Protein AF-A0A937AW32-F1 (afdb_monomer)

pLDDT: mean 80.18, std 15.72, range [35.06, 93.56]

Sequence (97 aa):
MRPGQTPRPKHDPEKSFTKRELLECSGLSGKTFDTIRKAARVKGPGHGGLDWVFTADDVRALIHRAGSGSFSERGGPAATAWRALMIEKGHWVQEEE

Structure (mmCIF, N/CA/C/O backbone):
data_AF-A0A937AW32-F1
#
_entry.id   AF-A0A937AW32-F1
#
loop_
_atom_site.group_PDB
_atom_site.id
_atom_site.type_symbol
_atom_site.label_atom_id
_atom_site.label_alt_id
_atom_site.label_comp_id
_atom_site.label_asym_id
_atom_site.label_entity_id
_atom_site.label_seq_id
_atom_site.pdbx_PDB_ins_code
_atom_site.Cartn_x
_atom_site.Cartn_y
_atom_site.Cartn_z
_atom_site.occupancy
_atom_site.B_iso_or_equiv
_atom_site.auth_seq_id
_atom_site.auth_comp_id
_atom_site.auth_asym_id
_atom_site.auth_atom_id
_atom_site.pdbx_PDB_model_num
ATOM 1 N N . MET A 1 1 ? 18.438 -9.414 -20.613 1.00 45.62 1 MET A N 1
ATOM 2 C CA . MET A 1 1 ? 17.499 -9.088 -19.512 1.00 45.62 1 MET A CA 1
ATOM 3 C C . MET A 1 1 ? 18.324 -8.694 -18.293 1.00 45.62 1 MET A C 1
ATOM 5 O O . MET A 1 1 ? 19.337 -9.342 -18.063 1.00 45.62 1 MET A O 1
ATOM 9 N N . ARG A 1 2 ? 17.984 -7.614 -17.573 1.00 39.12 2 ARG A N 1
ATOM 10 C CA . ARG A 1 2 ? 18.769 -7.182 -16.400 1.00 39.12 2 ARG A CA 1
ATOM 11 C C . ARG A 1 2 ? 18.469 -8.101 -15.199 1.00 39.12 2 ARG A C 1
ATOM 13 O O . ARG A 1 2 ? 17.293 -8.390 -14.971 1.00 39.12 2 ARG A O 1
ATOM 20 N N . PRO A 1 3 ? 19.477 -8.543 -14.426 1.00 35.06 3 PRO A N 1
ATOM 21 C CA . PRO A 1 3 ? 19.252 -9.281 -13.183 1.00 35.06 3 PRO A CA 1
ATOM 22 C C . PRO A 1 3 ? 18.351 -8.475 -12.234 1.00 35.06 3 PRO A C 1
ATOM 24 O O . PRO A 1 3 ? 18.593 -7.291 -12.015 1.00 35.06 3 PRO A O 1
ATOM 27 N N . GLY A 1 4 ? 17.291 -9.093 -11.705 1.00 55.16 4 GLY A N 1
ATOM 28 C CA . GLY A 1 4 ? 16.332 -8.452 -10.790 1.00 55.16 4 GLY A CA 1
ATOM 29 C C . GLY A 1 4 ? 15.084 -7.849 -11.445 1.00 55.16 4 GLY A C 1
ATOM 30 O O . GLY A 1 4 ? 14.204 -7.355 -10.742 1.00 55.16 4 GLY A O 1
ATOM 31 N N . GLN A 1 5 ? 14.962 -7.910 -12.772 1.00 48.16 5 GLN A N 1
ATOM 32 C CA . GLN A 1 5 ? 13.743 -7.509 -13.467 1.00 48.16 5 GLN A CA 1
ATOM 33 C C . GLN A 1 5 ? 12.777 -8.699 -13.506 1.00 48.16 5 GLN A C 1
ATOM 35 O O . GLN A 1 5 ? 12.747 -9.461 -14.470 1.00 48.16 5 GLN A O 1
ATOM 40 N N . THR A 1 6 ? 12.019 -8.898 -12.425 1.00 54.19 6 THR A N 1
ATOM 41 C CA . THR A 1 6 ? 10.909 -9.860 -12.420 1.00 54.19 6 THR A CA 1
ATOM 42 C C . THR A 1 6 ? 9.981 -9.507 -13.590 1.00 54.19 6 THR A C 1
ATOM 44 O O . THR A 1 6 ? 9.654 -8.323 -13.744 1.00 54.19 6 THR A O 1
ATOM 47 N N . PRO A 1 7 ? 9.593 -10.468 -14.447 1.00 51.56 7 PRO A N 1
ATOM 48 C CA . PRO A 1 7 ? 8.709 -10.184 -15.570 1.00 51.56 7 PRO A CA 1
ATOM 49 C C . PRO A 1 7 ? 7.439 -9.507 -15.053 1.00 51.56 7 PRO A C 1
ATOM 51 O O . PRO A 1 7 ? 6.852 -9.978 -14.078 1.00 51.56 7 PRO A O 1
ATOM 54 N N . ARG A 1 8 ? 7.041 -8.388 -15.682 1.00 56.03 8 ARG A N 1
ATOM 55 C CA . ARG A 1 8 ? 5.737 -7.766 -15.414 1.00 56.03 8 ARG A CA 1
ATOM 56 C C . ARG A 1 8 ? 4.692 -8.845 -15.682 1.00 56.03 8 ARG A C 1
ATOM 58 O O . ARG A 1 8 ? 4.621 -9.303 -16.827 1.00 56.03 8 ARG A O 1
ATOM 65 N N . PRO A 1 9 ? 3.927 -9.298 -14.683 1.00 55.62 9 PRO A N 1
ATOM 66 C CA . PRO A 1 9 ? 2.899 -10.275 -14.966 1.00 55.62 9 PRO A CA 1
ATOM 67 C C . PRO A 1 9 ? 1.858 -9.597 -15.866 1.00 55.62 9 PRO A C 1
ATOM 69 O O . PRO A 1 9 ? 1.553 -8.414 -15.688 1.00 55.62 9 PRO A O 1
ATOM 72 N N . LYS A 1 10 ? 1.361 -10.315 -16.880 1.00 55.56 10 LYS A N 1
ATOM 73 C CA . LYS A 1 10 ? 0.200 -9.865 -17.656 1.00 55.56 10 LYS A CA 1
ATOM 74 C C . LYS A 1 10 ? -0.972 -9.824 -16.689 1.00 55.56 10 LYS A C 1
ATOM 76 O O . LYS A 1 10 ? -1.486 -10.868 -16.301 1.00 55.56 10 LYS A O 1
ATOM 81 N N . HIS A 1 11 ? -1.325 -8.627 -16.263 1.00 62.09 11 HIS A N 1
ATOM 82 C CA . HIS A 1 11 ? -2.344 -8.413 -15.264 1.00 62.09 11 HIS A CA 1
ATOM 83 C C . HIS A 1 11 ? -3.530 -7.697 -15.888 1.00 62.09 11 HIS A C 1
ATOM 85 O O . HIS A 1 11 ? -3.364 -6.784 -16.697 1.00 62.09 11 HIS A O 1
ATOM 91 N N . ASP A 1 12 ? -4.716 -8.155 -15.509 1.00 66.44 12 ASP A N 1
ATOM 92 C CA . ASP A 1 12 ? -5.973 -7.521 -15.859 1.00 66.44 12 ASP A CA 1
ATOM 93 C C . ASP A 1 12 ? -6.018 -6.129 -15.197 1.00 66.44 12 ASP A C 1
ATOM 95 O O . ASP A 1 12 ? -5.887 -6.055 -13.970 1.00 66.44 12 ASP A O 1
ATOM 99 N N . PRO A 1 13 ? -6.109 -5.033 -15.969 1.00 64.50 13 PRO A N 1
ATOM 100 C CA . PRO A 1 13 ? -6.018 -3.672 -15.443 1.00 64.50 13 PRO A CA 1
ATOM 101 C C . PRO A 1 13 ? -7.170 -3.329 -14.492 1.00 64.50 13 PRO A C 1
ATOM 103 O O . PRO A 1 13 ? -6.989 -2.505 -13.595 1.00 64.50 13 PRO A O 1
ATOM 106 N N . GLU A 1 14 ? -8.317 -3.996 -14.629 1.00 67.25 14 GLU A N 1
ATOM 107 C CA . GLU A 1 14 ? -9.466 -3.821 -13.740 1.00 67.25 14 GLU A CA 1
ATOM 108 C C . GLU A 1 14 ? -9.268 -4.565 -12.415 1.00 67.25 14 GLU A C 1
ATOM 110 O O . GLU A 1 14 ? -9.914 -4.247 -11.418 1.00 67.25 14 GLU A O 1
ATOM 115 N N . LYS A 1 15 ? -8.338 -5.533 -12.372 1.00 70.69 15 LYS A N 1
ATOM 116 C CA . LYS A 1 15 ? -8.063 -6.384 -11.198 1.00 70.69 15 LYS A CA 1
ATOM 117 C C . LYS A 1 15 ? -6.737 -6.139 -10.498 1.00 70.69 15 LYS A C 1
ATOM 119 O O . LYS A 1 15 ? -6.239 -6.994 -9.764 1.00 7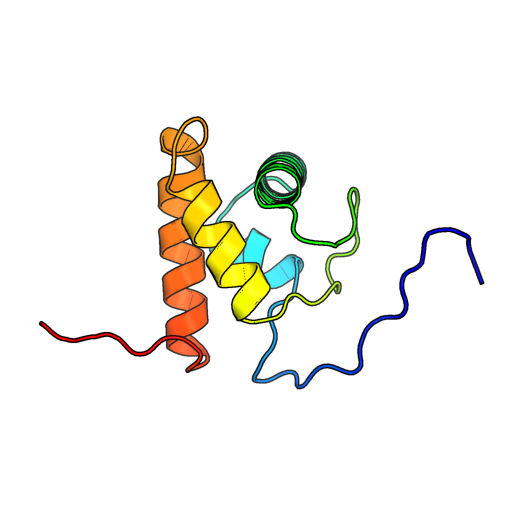0.69 15 LYS A O 1
ATOM 124 N N . SER A 1 16 ? -6.167 -4.971 -10.750 1.00 84.38 16 SER A N 1
ATOM 125 C CA . SER A 1 16 ? -4.768 -4.693 -10.479 1.00 84.38 16 SER A CA 1
ATOM 126 C C . SER A 1 16 ? -4.546 -3.283 -9.962 1.00 84.38 16 SER A C 1
ATOM 128 O O . SER A 1 16 ? -5.261 -2.345 -10.318 1.00 84.38 16 SER A O 1
ATOM 130 N N . PHE A 1 17 ? -3.516 -3.138 -9.132 1.00 90.19 17 PHE A N 1
ATOM 131 C CA . PHE A 1 17 ? -3.181 -1.881 -8.475 1.00 90.19 17 PHE A CA 1
ATOM 132 C C . PHE A 1 17 ? -1.726 -1.547 -8.742 1.00 90.19 17 PHE A C 1
ATOM 134 O O . PHE A 1 17 ? -0.822 -2.300 -8.380 1.00 90.19 17 PHE A O 1
ATOM 141 N N . THR A 1 18 ? -1.470 -0.423 -9.391 1.00 92.19 18 THR A N 1
ATOM 142 C CA . THR A 1 18 ? -0.102 0.027 -9.612 1.00 92.19 18 THR A CA 1
ATOM 143 C C . THR A 1 18 ? 0.484 0.631 -8.341 1.00 92.19 18 THR A C 1
ATOM 145 O O . THR A 1 18 ? -0.216 1.193 -7.496 1.00 92.19 18 THR A O 1
ATOM 148 N N . LYS A 1 19 ? 1.813 0.570 -8.209 1.00 91.50 19 LYS A N 1
ATOM 149 C CA . LYS A 1 19 ? 2.530 1.287 -7.148 1.00 91.50 19 LYS A CA 1
ATOM 150 C C . LYS A 1 19 ? 2.214 2.786 -7.176 1.00 91.50 19 LYS A C 1
ATOM 152 O O . LYS A 1 19 ? 2.154 3.392 -6.113 1.00 91.50 19 LYS A O 1
ATOM 157 N N . ARG A 1 20 ? 2.032 3.372 -8.367 1.00 91.81 20 ARG A N 1
ATOM 158 C CA . ARG A 1 20 ? 1.623 4.772 -8.541 1.00 91.81 20 ARG A CA 1
ATOM 159 C C . ARG A 1 20 ? 0.292 5.042 -7.842 1.00 91.81 20 ARG A C 1
ATOM 161 O O . ARG A 1 20 ? 0.283 5.852 -6.926 1.00 91.81 20 ARG A O 1
ATOM 168 N N . GLU A 1 21 ? -0.760 4.304 -8.192 1.00 92.25 21 GLU A N 1
ATOM 169 C CA . GLU A 1 21 ? -2.097 4.478 -7.602 1.00 92.25 21 GLU A CA 1
ATOM 170 C C . GLU A 1 21 ? -2.063 4.339 -6.076 1.00 92.25 21 GLU A C 1
ATOM 172 O O . GLU A 1 21 ? -2.596 5.181 -5.361 1.00 92.25 21 GLU A O 1
ATOM 177 N N . LEU A 1 22 ? -1.362 3.319 -5.564 1.00 92.88 22 LEU A N 1
ATOM 178 C CA . LEU A 1 22 ? -1.249 3.089 -4.121 1.00 92.88 22 LEU A CA 1
ATOM 179 C C . LEU A 1 22 ? -0.511 4.223 -3.396 1.00 92.88 22 LEU A C 1
ATOM 181 O O . LEU A 1 22 ? -0.834 4.523 -2.247 1.00 92.88 22 LEU A O 1
ATOM 185 N N . LEU A 1 23 ? 0.496 4.839 -4.018 1.00 92.69 23 LEU A N 1
ATOM 186 C CA . LEU A 1 23 ? 1.217 5.975 -3.435 1.00 92.69 23 LEU A CA 1
ATOM 187 C C . LEU A 1 23 ? 0.388 7.259 -3.502 1.00 92.69 23 LEU A C 1
ATOM 189 O O . LEU A 1 23 ? 0.316 7.979 -2.510 1.00 92.69 23 LEU A O 1
ATOM 193 N N . GLU A 1 24 ? -0.249 7.515 -4.643 1.00 92.94 24 GLU A N 1
ATOM 194 C CA . GLU A 1 24 ? -1.071 8.704 -4.874 1.00 92.94 24 GLU A CA 1
ATOM 195 C C . GLU A 1 24 ? -2.280 8.737 -3.937 1.00 92.94 24 GLU A C 1
ATOM 197 O O . GLU A 1 24 ? -2.525 9.763 -3.307 1.00 92.94 24 GLU A O 1
ATOM 202 N N . CYS A 1 25 ? -2.982 7.613 -3.757 1.00 92.75 25 CYS A N 1
ATOM 203 C CA . CYS A 1 25 ? -4.164 7.578 -2.895 1.00 92.75 25 CYS A CA 1
ATOM 204 C C . CYS A 1 25 ? -3.823 7.598 -1.395 1.00 92.75 25 CYS A C 1
ATOM 206 O O . CYS A 1 25 ? -4.616 8.078 -0.592 1.00 92.75 25 CYS A O 1
ATOM 208 N N . SER A 1 26 ? -2.658 7.073 -0.993 1.00 90.50 26 SER A N 1
ATOM 209 C CA . SER A 1 26 ? -2.268 6.993 0.425 1.00 90.50 26 SER A CA 1
ATOM 210 C C . SER A 1 26 ? -1.472 8.192 0.931 1.00 90.50 26 SER A C 1
ATOM 212 O O . SER A 1 26 ? -1.304 8.338 2.141 1.00 90.50 26 SER A O 1
ATOM 214 N N . GLY A 1 27 ? -0.912 9.008 0.033 1.00 89.62 27 GLY A N 1
ATOM 215 C CA . GLY A 1 27 ? 0.007 10.091 0.392 1.00 89.62 27 GLY A CA 1
ATOM 216 C C . GLY A 1 27 ? 1.334 9.610 0.997 1.00 89.62 27 GLY A C 1
ATOM 217 O O . GLY A 1 27 ? 2.099 10.412 1.538 1.00 89.62 27 GLY A O 1
ATOM 218 N N . LEU A 1 28 ? 1.636 8.307 0.940 1.00 89.81 28 LEU A N 1
ATOM 219 C CA . LEU A 1 28 ? 2.877 7.767 1.485 1.00 89.81 28 LEU A CA 1
ATOM 220 C C . LEU A 1 28 ? 4.084 8.123 0.619 1.00 89.81 28 LEU A C 1
ATOM 222 O O . LEU A 1 28 ? 4.044 8.118 -0.609 1.00 89.81 28 LEU A O 1
ATOM 226 N N . SER A 1 29 ? 5.234 8.298 1.273 1.00 89.81 29 SER A N 1
ATOM 227 C CA . SER A 1 29 ? 6.507 8.293 0.554 1.00 89.81 29 SER A CA 1
ATOM 228 C C . SER A 1 29 ? 6.806 6.899 -0.011 1.00 89.81 29 SER A C 1
ATOM 230 O O . SER A 1 29 ? 6.523 5.877 0.625 1.00 89.81 29 SER A O 1
ATOM 232 N N . GLY A 1 30 ? 7.492 6.843 -1.157 1.00 90.25 30 GLY A N 1
ATOM 233 C CA . GLY A 1 30 ? 7.944 5.578 -1.748 1.00 90.25 30 GLY A CA 1
ATOM 234 C C . GLY A 1 30 ? 8.816 4.735 -0.806 1.00 90.25 30 GLY A C 1
ATOM 235 O O . GLY A 1 30 ? 8.772 3.507 -0.864 1.00 90.25 30 GLY A O 1
ATOM 236 N N . LYS A 1 31 ? 9.562 5.381 0.103 1.00 89.94 31 LYS A N 1
ATOM 237 C CA . LYS A 1 31 ? 10.372 4.710 1.130 1.00 89.94 31 LYS A CA 1
ATOM 238 C C . LYS A 1 31 ? 9.497 4.053 2.196 1.00 89.94 31 LYS A C 1
ATOM 240 O O . LYS A 1 31 ? 9.731 2.900 2.539 1.00 89.94 31 LYS A O 1
ATOM 245 N N . THR A 1 32 ? 8.486 4.761 2.704 1.00 89.94 32 THR A N 1
ATOM 246 C CA . THR A 1 32 ? 7.541 4.201 3.684 1.00 89.94 32 THR A CA 1
ATOM 247 C C . THR A 1 32 ? 6.782 3.021 3.088 1.00 89.94 32 THR A C 1
ATOM 249 O O . THR A 1 32 ? 6.695 1.971 3.720 1.00 89.94 32 THR A O 1
ATOM 252 N N . PHE A 1 33 ? 6.308 3.166 1.849 1.00 91.94 33 PHE A N 1
ATOM 253 C CA . PHE A 1 33 ? 5.656 2.087 1.115 1.00 91.94 33 PHE A CA 1
ATOM 254 C C . PHE A 1 33 ? 6.555 0.852 0.991 1.00 91.94 33 PHE A C 1
ATOM 256 O O . PHE A 1 33 ? 6.115 -0.255 1.288 1.00 91.94 33 PHE A O 1
ATOM 263 N N . ASP A 1 34 ? 7.825 1.019 0.597 1.00 91.19 34 ASP A N 1
ATOM 264 C CA . ASP A 1 34 ? 8.756 -0.111 0.480 1.00 91.19 34 ASP A CA 1
ATOM 265 C C . ASP A 1 34 ? 8.985 -0.820 1.821 1.00 91.19 34 ASP A C 1
ATOM 267 O O . ASP A 1 34 ? 9.023 -2.051 1.872 1.00 91.19 34 ASP A O 1
ATOM 271 N N . THR A 1 35 ? 9.081 -0.060 2.912 1.00 91.06 35 THR A N 1
ATOM 272 C CA . THR A 1 35 ? 9.194 -0.619 4.263 1.00 91.06 35 THR A CA 1
ATOM 273 C C . THR A 1 35 ? 7.966 -1.461 4.621 1.00 91.06 35 THR A C 1
ATOM 275 O O . THR A 1 35 ? 8.125 -2.600 5.063 1.00 91.06 35 THR A O 1
ATOM 278 N N . ILE A 1 36 ? 6.753 -0.947 4.383 1.00 91.50 36 ILE A N 1
ATOM 279 C CA . ILE A 1 36 ? 5.499 -1.682 4.629 1.00 91.50 36 ILE A CA 1
ATOM 280 C C . ILE A 1 36 ? 5.443 -2.939 3.758 1.00 91.50 36 ILE A C 1
ATOM 282 O O . ILE A 1 36 ? 5.205 -4.027 4.276 1.00 91.50 36 ILE A O 1
ATOM 286 N N . ARG A 1 37 ? 5.740 -2.823 2.459 1.00 93.56 37 ARG A N 1
ATOM 287 C CA . ARG A 1 37 ? 5.749 -3.940 1.504 1.00 93.56 37 ARG A CA 1
ATOM 288 C C . ARG A 1 37 ? 6.687 -5.061 1.933 1.00 93.56 37 ARG A C 1
ATOM 290 O O . ARG A 1 37 ? 6.294 -6.226 1.944 1.00 93.56 37 ARG A O 1
ATOM 297 N N . LYS A 1 38 ? 7.920 -4.721 2.314 1.00 91.94 38 LYS A N 1
ATOM 298 C CA . LYS A 1 38 ? 8.892 -5.692 2.838 1.00 91.94 38 LYS A CA 1
ATOM 299 C C . LYS A 1 38 ? 8.391 -6.345 4.119 1.00 91.94 38 LYS A C 1
ATOM 301 O O . LYS A 1 38 ? 8.502 -7.560 4.259 1.00 91.94 38 LYS A O 1
ATOM 306 N N . ALA A 1 39 ? 7.805 -5.564 5.023 1.00 91.12 39 ALA A N 1
ATOM 307 C CA . ALA A 1 39 ? 7.248 -6.084 6.263 1.00 91.12 39 ALA A CA 1
ATOM 308 C C . ALA A 1 39 ? 6.022 -6.989 6.027 1.00 91.12 39 ALA A C 1
ATOM 310 O O . ALA A 1 39 ? 5.814 -7.932 6.783 1.00 91.12 39 ALA A O 1
ATOM 311 N N . ALA A 1 40 ? 5.259 -6.740 4.958 1.00 91.31 40 ALA A N 1
ATOM 312 C CA . ALA A 1 40 ? 4.153 -7.573 4.489 1.00 91.31 40 ALA A CA 1
ATOM 313 C C . ALA A 1 40 ? 4.622 -8.795 3.676 1.00 91.31 40 ALA A C 1
ATOM 315 O O . ALA A 1 40 ? 3.803 -9.616 3.280 1.00 91.31 40 ALA A O 1
ATOM 316 N N . ARG A 1 41 ? 5.933 -8.921 3.408 1.00 91.81 41 ARG A N 1
ATOM 317 C CA . ARG A 1 41 ? 6.544 -9.955 2.550 1.00 91.81 41 ARG A CA 1
ATOM 318 C C . ARG A 1 41 ? 5.988 -9.999 1.118 1.00 91.81 41 ARG A C 1
ATOM 320 O O . ARG A 1 41 ? 6.138 -11.002 0.425 1.00 91.81 41 ARG A O 1
ATOM 327 N N . VAL A 1 42 ? 5.431 -8.885 0.644 1.00 91.31 42 VAL A N 1
ATOM 328 C CA . VAL A 1 42 ? 4.902 -8.734 -0.717 1.00 91.31 42 VAL A CA 1
ATOM 329 C C . VAL A 1 42 ? 6.053 -8.507 -1.699 1.00 91.31 42 VAL A C 1
ATOM 331 O O . VAL A 1 42 ? 6.945 -7.682 -1.465 1.00 91.31 42 VAL A O 1
ATOM 334 N N . LYS A 1 43 ? 6.063 -9.226 -2.826 1.00 89.38 43 LYS A N 1
ATOM 335 C CA . LYS A 1 43 ? 7.091 -9.059 -3.870 1.00 89.38 43 LYS A CA 1
ATOM 336 C C . LYS A 1 43 ? 6.885 -7.744 -4.624 1.00 89.38 43 LYS A C 1
ATOM 338 O O . LYS A 1 43 ? 5.766 -7.302 -4.837 1.00 89.38 43 LYS A O 1
ATOM 343 N N . GLY A 1 44 ? 7.977 -7.108 -5.037 1.00 86.69 44 GLY A N 1
ATOM 344 C CA . GLY A 1 44 ? 7.906 -5.873 -5.814 1.00 86.69 44 GLY A CA 1
ATOM 345 C C . GLY A 1 44 ? 9.192 -5.049 -5.782 1.00 86.69 44 GLY A C 1
ATOM 346 O O . GLY A 1 44 ? 10.151 -5.407 -5.089 1.00 86.69 44 GLY A O 1
ATOM 347 N N . PRO A 1 45 ? 9.230 -3.942 -6.538 1.00 84.75 45 PRO A N 1
ATOM 348 C CA . PRO A 1 45 ? 10.407 -3.105 -6.679 1.00 84.75 45 PRO A CA 1
ATOM 349 C C . PRO A 1 45 ? 10.660 -2.302 -5.405 1.00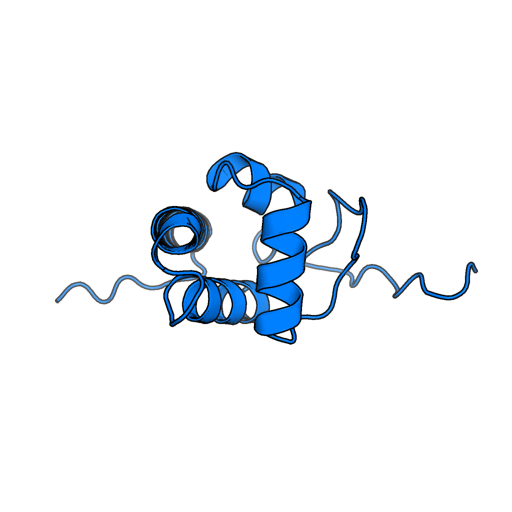 84.75 45 PRO A C 1
ATOM 351 O O . PRO A 1 45 ? 9.765 -1.633 -4.879 1.00 84.75 45 PRO A O 1
ATOM 354 N N . GLY A 1 46 ? 11.919 -2.320 -4.962 1.00 73.38 46 GLY A N 1
ATOM 355 C CA . GLY A 1 46 ? 12.386 -1.494 -3.850 1.00 73.38 46 GLY A CA 1
ATOM 356 C C . GLY A 1 46 ? 12.349 -0.003 -4.180 1.00 73.38 46 GLY A C 1
ATOM 357 O O . GLY A 1 46 ? 11.662 0.777 -3.526 1.00 73.38 46 GLY A O 1
ATOM 358 N N . HIS A 1 47 ? 13.040 0.384 -5.254 1.00 75.25 47 HIS A N 1
ATOM 359 C CA . HIS A 1 47 ? 13.126 1.765 -5.724 1.00 75.25 47 HIS A CA 1
ATOM 360 C C . HIS A 1 47 ? 12.500 1.910 -7.116 1.00 75.25 47 HIS A C 1
ATOM 362 O O . HIS A 1 47 ? 12.667 1.036 -7.967 1.00 75.25 47 HIS A O 1
ATOM 368 N N . GLY A 1 48 ? 11.777 3.009 -7.355 1.00 80.00 48 GLY A N 1
ATOM 369 C CA . GLY A 1 48 ? 11.047 3.225 -8.608 1.00 80.00 48 GLY A CA 1
ATOM 370 C C . GLY A 1 48 ? 9.936 2.192 -8.831 1.00 80.00 48 GLY A C 1
ATOM 371 O O . GLY A 1 48 ? 9.297 1.747 -7.872 1.00 80.00 48 GLY A O 1
ATOM 372 N N . GLY A 1 49 ? 9.710 1.829 -10.099 1.00 84.50 49 GLY A N 1
ATOM 373 C CA . GLY A 1 49 ? 8.707 0.836 -10.492 1.00 84.50 49 GLY A CA 1
ATOM 374 C C . GLY A 1 49 ? 7.278 1.289 -10.205 1.00 84.50 49 GLY A C 1
ATOM 375 O O . GLY A 1 49 ? 6.501 0.522 -9.651 1.00 84.50 49 GLY A O 1
ATOM 376 N N . LEU A 1 50 ? 6.956 2.541 -10.543 1.00 86.50 50 LEU A N 1
ATOM 377 C CA . LEU A 1 50 ? 5.618 3.117 -10.363 1.00 86.50 50 LEU A CA 1
ATOM 378 C C . LEU A 1 50 ? 4.539 2.322 -11.109 1.00 86.50 50 LEU A C 1
ATOM 380 O O . LEU A 1 50 ? 3.438 2.157 -10.601 1.00 86.50 50 LEU A O 1
ATOM 384 N N . ASP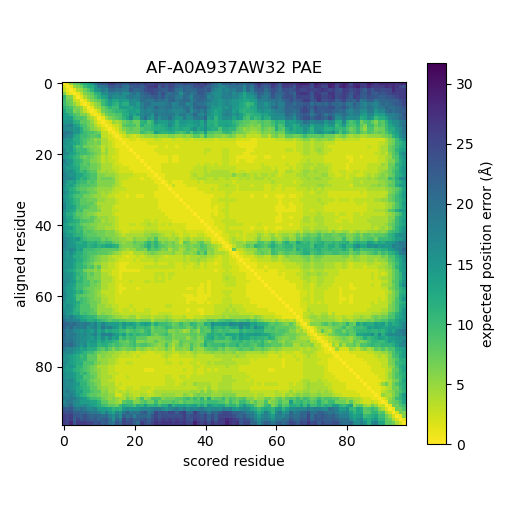 A 1 51 ? 4.902 1.746 -12.253 1.00 87.38 51 ASP A N 1
ATOM 385 C CA . ASP A 1 51 ? 4.018 0.902 -13.061 1.00 87.38 51 ASP A CA 1
ATOM 386 C C . ASP A 1 51 ? 4.095 -0.586 -12.664 1.00 87.38 51 ASP A C 1
ATOM 388 O O . ASP A 1 51 ? 3.639 -1.457 -13.405 1.00 87.38 51 ASP A O 1
ATOM 392 N N . TRP A 1 52 ? 4.730 -0.917 -11.530 1.00 87.00 52 TRP A N 1
ATOM 393 C CA . TRP A 1 52 ? 4.645 -2.266 -10.977 1.00 87.00 52 TRP A CA 1
ATOM 394 C C . TRP A 1 52 ? 3.239 -2.510 -10.462 1.00 87.00 52 TRP A C 1
ATOM 396 O O . TRP A 1 52 ? 2.689 -1.676 -9.746 1.00 87.00 52 TRP A O 1
ATOM 406 N N . VAL A 1 53 ? 2.705 -3.674 -10.800 1.00 89.19 53 VAL A N 1
ATOM 407 C CA . VAL A 1 53 ? 1.346 -4.072 -10.477 1.00 89.19 53 VAL A CA 1
ATOM 408 C C . VAL A 1 53 ? 1.343 -5.019 -9.282 1.00 89.19 53 VAL A C 1
ATOM 410 O O . VAL A 1 53 ? 2.123 -5.968 -9.226 1.00 89.19 53 VAL A O 1
ATOM 413 N N . PHE A 1 54 ? 0.443 -4.749 -8.350 1.00 88.88 54 PHE A N 1
ATOM 414 C CA . PHE A 1 54 ? 0.088 -5.583 -7.217 1.00 88.88 54 PHE A CA 1
ATOM 415 C C . PHE A 1 54 ? -1.288 -6.199 -7.455 1.00 88.88 54 PHE A C 1
ATOM 417 O O . PHE A 1 54 ? -2.194 -5.548 -7.986 1.00 88.88 54 PHE A O 1
ATOM 424 N N . THR A 1 55 ? -1.433 -7.459 -7.057 1.00 89.06 55 THR A N 1
ATOM 425 C CA . THR A 1 55 ? -2.725 -8.148 -7.062 1.00 89.06 55 THR A CA 1
ATOM 426 C C . THR A 1 55 ? -3.599 -7.661 -5.910 1.00 89.06 55 THR A C 1
ATOM 428 O O . THR A 1 55 ? -3.107 -7.052 -4.960 1.00 89.06 55 THR A O 1
ATOM 431 N N . ALA A 1 56 ? -4.899 -7.963 -5.954 1.00 89.56 56 ALA A N 1
ATOM 432 C CA . ALA A 1 56 ? -5.780 -7.703 -4.820 1.00 89.56 56 ALA A CA 1
ATOM 433 C C . ALA A 1 56 ? -5.223 -8.318 -3.523 1.00 89.56 56 ALA A C 1
ATOM 435 O O . ALA A 1 56 ? -5.154 -7.617 -2.521 1.00 89.56 56 ALA A O 1
ATOM 436 N N . ASP A 1 57 ? -4.755 -9.571 -3.554 1.00 89.12 57 ASP A N 1
ATOM 437 C CA . ASP A 1 57 ? -4.185 -10.266 -2.389 1.00 89.12 57 ASP A CA 1
ATOM 438 C C . ASP A 1 57 ? -2.951 -9.549 -1.816 1.00 89.12 57 ASP A C 1
ATOM 440 O O . ASP A 1 57 ? -2.873 -9.311 -0.609 1.00 89.12 57 ASP A O 1
ATOM 444 N N . ASP A 1 58 ? -2.051 -9.081 -2.689 1.00 92.06 58 ASP A N 1
ATOM 445 C CA . ASP A 1 58 ? -0.908 -8.260 -2.280 1.00 92.06 58 ASP A CA 1
ATOM 446 C C . ASP A 1 5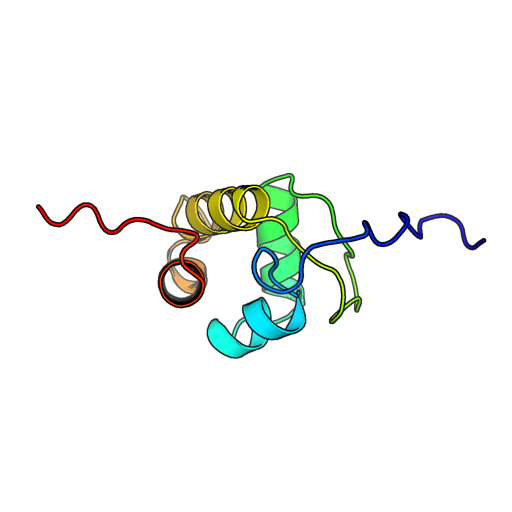8 ? -1.371 -6.991 -1.550 1.00 92.06 58 ASP A C 1
ATOM 448 O O . ASP A 1 58 ? -0.824 -6.636 -0.505 1.00 92.06 58 ASP A O 1
ATOM 452 N N . VAL A 1 59 ? -2.399 -6.307 -2.068 1.00 92.31 59 VAL A N 1
ATOM 453 C CA . VAL A 1 59 ? -2.944 -5.094 -1.439 1.00 92.31 59 VAL A CA 1
ATOM 454 C C . VAL A 1 59 ? 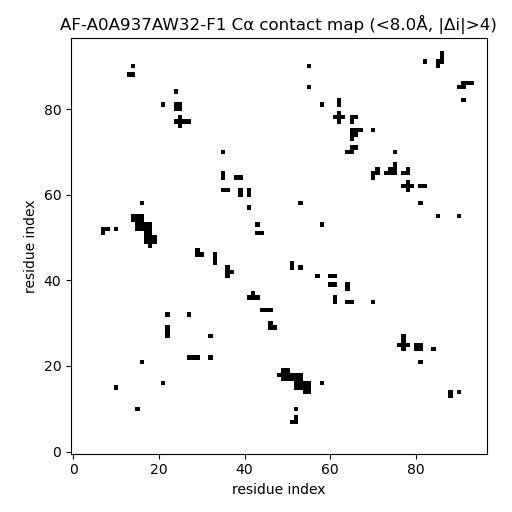-3.623 -5.416 -0.104 1.00 92.31 59 VAL A C 1
ATOM 456 O O . VAL A 1 59 ? -3.442 -4.661 0.850 1.00 92.31 59 VAL A O 1
ATOM 459 N N . ARG A 1 60 ? -4.304 -6.562 0.038 1.00 91.75 60 ARG A N 1
ATOM 460 C CA . ARG A 1 60 ? -4.848 -7.011 1.337 1.00 91.75 60 ARG A CA 1
ATOM 461 C C . ARG A 1 60 ? -3.737 -7.228 2.364 1.00 91.75 60 ARG A C 1
ATOM 463 O O . ARG A 1 60 ? -3.850 -6.759 3.497 1.00 91.75 60 ARG A O 1
ATOM 470 N N . ALA A 1 61 ? -2.639 -7.873 1.966 1.00 92.56 61 ALA A N 1
ATOM 471 C CA . ALA A 1 61 ? -1.468 -8.054 2.822 1.00 92.56 61 ALA A CA 1
ATOM 472 C C . ALA A 1 61 ? -0.825 -6.710 3.216 1.00 92.56 61 ALA A C 1
ATOM 474 O O . ALA A 1 61 ? -0.436 -6.525 4.375 1.00 92.56 61 ALA A O 1
ATOM 475 N N . LEU A 1 62 ? -0.760 -5.747 2.287 1.00 92.88 62 LEU A N 1
ATOM 476 C CA . LEU A 1 62 ? -0.299 -4.384 2.570 1.00 92.88 62 LEU A CA 1
ATOM 477 C C . LEU A 1 62 ? -1.214 -3.662 3.564 1.00 92.88 62 LEU A C 1
ATOM 479 O O . LEU A 1 62 ? -0.699 -3.078 4.514 1.00 92.88 62 LEU A O 1
ATOM 483 N N . ILE A 1 63 ? -2.537 -3.731 3.389 1.00 92.56 63 ILE A N 1
ATOM 484 C CA . ILE A 1 63 ? -3.537 -3.137 4.293 1.00 92.56 63 ILE A CA 1
ATOM 485 C C . ILE A 1 63 ? -3.394 -3.721 5.697 1.00 92.56 63 ILE A C 1
ATOM 487 O O . ILE A 1 63 ? -3.228 -2.972 6.660 1.00 92.56 63 ILE A O 1
ATOM 491 N N . HIS A 1 64 ? -3.377 -5.053 5.813 1.00 91.00 64 HIS A N 1
ATOM 492 C CA . HIS A 1 64 ? -3.209 -5.729 7.097 1.00 91.00 64 HIS A CA 1
ATOM 493 C C . HIS A 1 64 ? -1.906 -5.301 7.780 1.00 91.00 64 HIS A C 1
ATOM 495 O O . HIS A 1 64 ? -1.877 -5.032 8.983 1.00 91.00 64 HIS A O 1
ATOM 501 N N . ARG A 1 65 ? -0.805 -5.195 7.023 1.00 91.88 65 ARG A N 1
ATOM 502 C CA . ARG A 1 65 ? 0.478 -4.788 7.598 1.00 91.88 65 ARG A CA 1
ATOM 503 C C . ARG A 1 65 ? 0.544 -3.305 7.954 1.00 91.88 65 ARG A C 1
ATOM 505 O O . ARG A 1 65 ? 1.142 -2.972 8.970 1.00 91.88 65 ARG A O 1
ATOM 512 N N . ALA A 1 66 ? -0.033 -2.427 7.142 1.00 89.50 66 ALA A N 1
ATOM 513 C CA . ALA A 1 66 ? -0.048 -0.989 7.392 1.00 89.50 66 ALA A CA 1
ATOM 514 C C . ALA A 1 66 ? -0.948 -0.619 8.578 1.00 89.50 66 ALA A C 1
ATOM 516 O O . ALA A 1 66 ? -0.618 0.298 9.326 1.00 89.50 66 ALA A O 1
ATOM 517 N N . GLY A 1 67 ? -2.037 -1.365 8.779 1.00 84.81 67 GLY A N 1
ATOM 518 C CA . GLY A 1 67 ? -2.948 -1.197 9.908 1.00 84.81 67 GLY A CA 1
ATOM 519 C C . GLY A 1 67 ? -2.492 -1.863 11.211 1.00 84.81 67 GLY A C 1
ATOM 520 O O . GLY A 1 67 ? -3.137 -1.665 12.235 1.00 84.81 67 GLY A O 1
ATOM 521 N N . SER A 1 68 ? -1.403 -2.643 11.211 1.00 82.50 68 SER A N 1
ATOM 522 C CA . SER A 1 68 ? -0.956 -3.406 12.386 1.00 82.50 68 SER A CA 1
ATOM 523 C C . SER A 1 68 ? 0.423 -2.988 12.908 1.00 82.50 68 SER A C 1
ATOM 525 O O . SER A 1 68 ? 1.327 -2.601 12.163 1.00 82.50 68 SER A O 1
ATOM 527 N N . GLY A 1 69 ? 0.609 -3.121 14.226 1.00 72.81 69 GLY A N 1
ATOM 528 C CA . GLY A 1 69 ? 1.903 -2.969 14.897 1.00 72.81 69 GLY A CA 1
ATOM 529 C C . GLY A 1 69 ? 2.577 -1.612 14.661 1.00 72.81 69 GLY A C 1
ATOM 530 O O . GLY A 1 69 ? 1.949 -0.566 14.778 1.00 72.81 69 GLY A O 1
ATOM 531 N N . SER A 1 70 ? 3.871 -1.634 14.322 1.00 72.31 70 SER A N 1
ATOM 532 C CA . SER A 1 70 ? 4.754 -0.456 14.218 1.00 72.31 70 SER A CA 1
ATOM 533 C C . SER A 1 70 ? 4.423 0.537 13.097 1.00 72.31 70 SER A C 1
ATOM 535 O O . SER A 1 70 ? 5.107 1.551 12.977 1.00 72.31 70 SER A O 1
ATOM 537 N N . PHE A 1 71 ? 3.439 0.246 12.242 1.00 73.00 71 PHE A N 1
ATOM 538 C CA . PHE A 1 71 ? 3.047 1.135 11.148 1.00 73.00 71 PHE A CA 1
ATOM 539 C C . PHE A 1 71 ? 1.730 1.858 11.408 1.00 73.00 71 PHE A C 1
ATOM 541 O O . PHE A 1 71 ? 1.394 2.713 10.606 1.00 73.00 71 PHE A O 1
ATOM 548 N N . SER A 1 72 ? 1.016 1.599 12.506 1.00 67.12 72 SER A N 1
ATOM 549 C CA . SER A 1 72 ? -0.349 2.103 12.724 1.00 67.12 72 SER A CA 1
ATOM 550 C C . SER A 1 72 ? -0.498 3.629 12.606 1.00 67.12 72 SER A C 1
ATOM 552 O O . SER A 1 72 ? -1.443 4.091 11.973 1.00 67.12 72 SER A O 1
ATOM 554 N N . GLU A 1 73 ? 0.453 4.423 13.110 1.00 71.94 73 GLU A N 1
ATOM 555 C CA . GLU A 1 73 ? 0.366 5.895 13.079 1.00 71.94 73 GLU A CA 1
ATOM 556 C C . GLU A 1 73 ? 0.424 6.491 11.662 1.00 71.94 73 GLU A C 1
ATOM 558 O O . GLU A 1 73 ? -0.266 7.461 11.362 1.00 71.94 73 GLU A O 1
ATOM 563 N N . ARG A 1 74 ? 1.247 5.922 10.769 1.00 71.62 74 ARG A N 1
ATOM 564 C CA . ARG A 1 74 ? 1.432 6.429 9.387 1.00 71.62 74 ARG A CA 1
ATOM 565 C C . ARG A 1 74 ? 0.769 5.553 8.328 1.00 71.62 74 ARG A C 1
ATOM 567 O O . ARG A 1 74 ? 0.476 6.007 7.230 1.00 71.62 74 ARG A O 1
ATOM 574 N N . GLY A 1 75 ? 0.583 4.286 8.648 1.00 77.19 75 GLY A N 1
ATOM 575 C CA . GLY A 1 75 ? 0.021 3.237 7.816 1.00 77.19 75 GLY A CA 1
ATOM 576 C C . GLY A 1 75 ? -1.478 3.060 8.018 1.00 77.19 75 GLY A C 1
ATOM 577 O O . GLY A 1 75 ? -2.124 2.600 7.089 1.00 77.19 75 GLY A O 1
ATOM 578 N N . GLY A 1 76 ? -2.056 3.487 9.145 1.00 83.38 76 GLY A N 1
ATOM 579 C CA . GLY A 1 76 ? -3.508 3.481 9.354 1.00 83.38 76 GLY A CA 1
ATOM 580 C C . GLY A 1 76 ? -4.267 4.268 8.274 1.00 83.38 76 GLY A C 1
ATOM 581 O O . GLY A 1 76 ? -5.102 3.683 7.586 1.00 83.38 76 GLY A O 1
ATOM 582 N N . PRO A 1 77 ? -3.929 5.549 8.025 1.00 87.00 77 PRO A N 1
ATOM 583 C CA . PRO A 1 77 ? -4.545 6.322 6.944 1.00 87.00 77 PRO A CA 1
ATOM 584 C C . PRO A 1 77 ? -4.322 5.703 5.556 1.00 87.00 77 PRO A C 1
ATOM 586 O O . PRO A 1 77 ? -5.235 5.671 4.733 1.00 87.00 77 PRO A O 1
ATOM 589 N N . ALA A 1 78 ? -3.131 5.145 5.311 1.00 88.94 78 ALA A N 1
ATOM 590 C CA . ALA A 1 78 ? -2.815 4.462 4.059 1.00 88.94 78 ALA A CA 1
ATOM 591 C C . ALA A 1 78 ? -3.646 3.184 3.863 1.00 88.94 78 ALA A C 1
ATOM 593 O O . ALA A 1 78 ? -4.141 2.938 2.768 1.00 88.94 78 ALA A O 1
ATOM 594 N N . ALA A 1 79 ? -3.844 2.399 4.924 1.00 89.94 79 ALA A N 1
ATOM 595 C CA . ALA A 1 79 ? -4.662 1.193 4.922 1.00 89.94 79 ALA A CA 1
ATOM 596 C C . ALA A 1 79 ? -6.123 1.516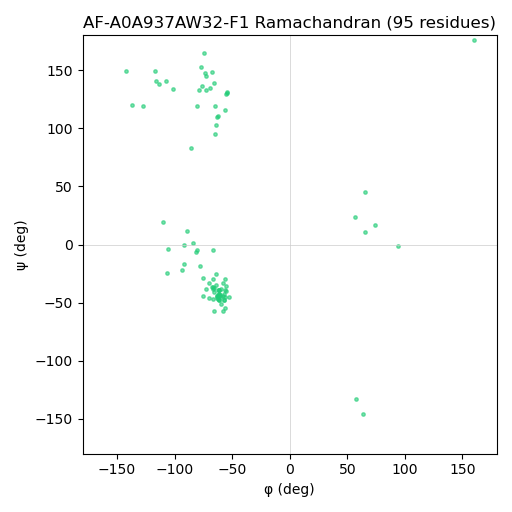 4.581 1.00 89.94 79 ALA A C 1
ATOM 598 O O . ALA A 1 79 ? -6.723 0.829 3.754 1.00 89.94 79 ALA A O 1
ATOM 599 N N . THR A 1 80 ? -6.671 2.594 5.150 1.00 89.94 80 THR A N 1
ATOM 600 C CA . THR A 1 80 ? -8.013 3.089 4.812 1.00 89.94 80 THR A CA 1
ATOM 601 C C . THR A 1 80 ? -8.101 3.514 3.347 1.00 89.94 80 THR A C 1
ATOM 603 O O . THR A 1 80 ? -9.024 3.096 2.649 1.00 89.94 80 THR A O 1
ATOM 606 N N . ALA A 1 81 ? -7.125 4.282 2.854 1.00 92.12 81 ALA A N 1
ATOM 607 C CA . ALA A 1 81 ? -7.099 4.728 1.462 1.00 92.12 81 ALA A CA 1
ATOM 608 C C . ALA A 1 81 ? -7.008 3.555 0.470 1.00 92.12 81 ALA A C 1
ATOM 610 O O . ALA A 1 81 ? -7.739 3.512 -0.516 1.00 92.12 81 ALA A O 1
ATOM 611 N N . TRP A 1 82 ? -6.155 2.566 0.745 1.00 93.25 82 TRP A N 1
ATOM 612 C CA . TRP A 1 82 ? -6.049 1.364 -0.086 1.00 93.25 82 TRP A CA 1
ATOM 613 C C . TRP A 1 82 ? -7.319 0.521 -0.046 1.00 93.25 82 TRP A C 1
ATOM 615 O O . TRP A 1 82 ? -7.725 -0.004 -1.079 1.00 93.25 82 TRP A O 1
ATOM 625 N N . ARG A 1 83 ? -7.981 0.416 1.112 1.00 90.62 83 ARG A N 1
ATOM 626 C CA . ARG A 1 83 ? -9.269 -0.278 1.217 1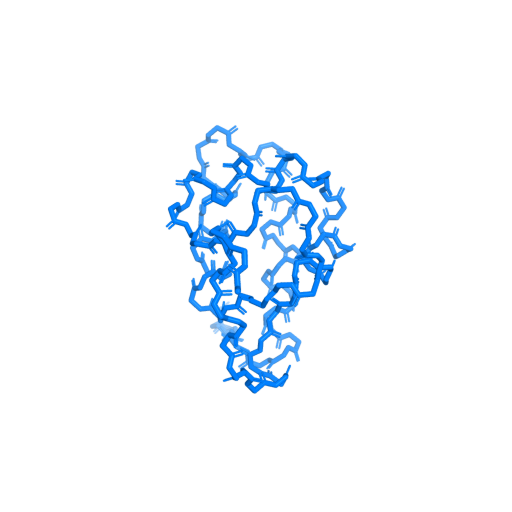.00 90.62 83 ARG A CA 1
ATOM 627 C C . ARG A 1 83 ? -10.339 0.413 0.371 1.00 90.62 83 ARG A C 1
ATOM 629 O O . ARG A 1 83 ? -11.047 -0.275 -0.356 1.00 90.62 83 ARG A O 1
ATOM 636 N N . ALA A 1 84 ? -10.419 1.743 0.412 1.00 90.56 84 ALA A N 1
ATOM 637 C CA . ALA A 1 84 ? -11.335 2.512 -0.432 1.00 90.56 84 ALA A CA 1
ATOM 638 C C . ALA A 1 84 ? -11.064 2.277 -1.928 1.00 90.56 84 ALA A C 1
ATOM 640 O O . ALA A 1 84 ? -11.991 1.977 -2.675 1.00 90.56 84 ALA A O 1
ATOM 641 N N . LEU A 1 85 ? -9.791 2.293 -2.341 1.00 90.12 85 LEU A N 1
ATOM 642 C CA . LEU A 1 85 ? -9.389 1.989 -3.719 1.00 90.12 85 LEU A CA 1
ATOM 643 C C . LEU A 1 85 ? -9.775 0.558 -4.138 1.00 90.12 85 LEU A C 1
ATOM 645 O O . LEU A 1 85 ? -10.200 0.327 -5.268 1.00 90.12 85 LEU A O 1
ATOM 649 N N . MET A 1 86 ? -9.650 -0.422 -3.237 1.00 89.12 86 MET A N 1
ATOM 650 C CA . MET A 1 86 ? -10.084 -1.794 -3.514 1.00 89.12 86 MET A CA 1
ATOM 651 C C . MET A 1 86 ? -11.604 -1.916 -3.666 1.00 89.12 86 MET A C 1
ATOM 653 O O . MET A 1 86 ? -12.049 -2.707 -4.495 1.00 89.12 86 MET A O 1
ATOM 657 N N . ILE A 1 87 ? -12.382 -1.162 -2.884 1.00 88.75 87 ILE A N 1
ATOM 658 C CA . ILE A 1 87 ? -13.850 -1.122 -2.981 1.00 88.75 87 ILE A CA 1
ATOM 659 C C . ILE A 1 87 ? -14.2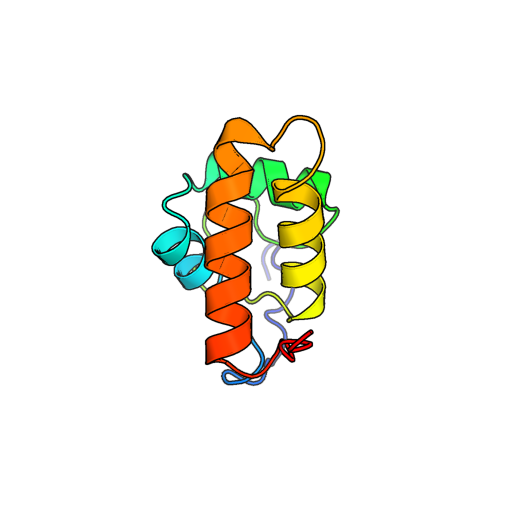72 -0.490 -4.311 1.00 88.75 87 ILE A C 1
ATOM 661 O O . ILE A 1 87 ? -15.086 -1.075 -5.017 1.00 88.75 87 ILE A O 1
ATOM 665 N N . GLU A 1 88 ? -13.673 0.642 -4.691 1.00 86.38 88 GLU A N 1
ATOM 666 C CA . GLU A 1 88 ? -13.954 1.328 -5.963 1.00 86.38 88 GLU A CA 1
ATOM 667 C C . GLU A 1 88 ? -13.731 0.408 -7.172 1.00 86.38 88 GLU A C 1
ATOM 669 O O . GLU A 1 88 ? -14.534 0.383 -8.102 1.00 86.38 88 GLU A O 1
ATOM 674 N N . LYS A 1 89 ? -12.679 -0.417 -7.128 1.00 85.00 89 LYS A N 1
ATOM 675 C CA . LYS A 1 89 ? -12.381 -1.399 -8.178 1.00 85.00 89 LYS A CA 1
ATOM 676 C C . LYS A 1 89 ? -13.146 -2.729 -8.045 1.00 85.00 89 LYS A C 1
ATOM 678 O O . LYS A 1 89 ? -12.908 -3.641 -8.832 1.00 85.00 89 LYS A O 1
ATOM 683 N N . GLY A 1 90 ? -14.019 -2.886 -7.046 1.00 82.56 90 GLY A N 1
ATOM 684 C CA . GLY A 1 90 ? -14.818 -4.101 -6.834 1.00 82.56 90 GLY A CA 1
ATOM 685 C C . GLY A 1 90 ? -14.048 -5.315 -6.287 1.00 82.56 90 GLY A C 1
ATOM 686 O O . GLY A 1 90 ? -14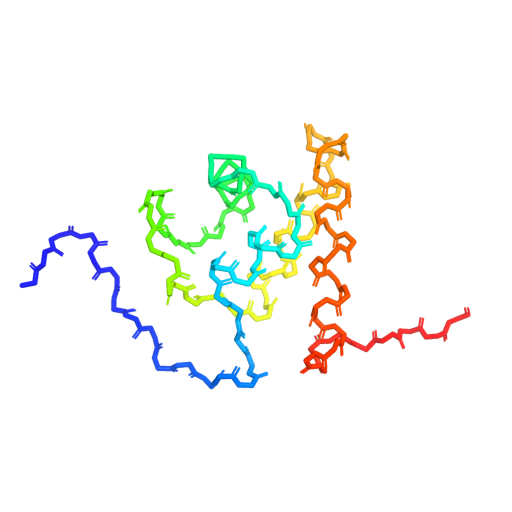.539 -6.439 -6.358 1.00 82.56 90 GLY A O 1
ATOM 687 N N . HIS A 1 91 ? -12.847 -5.122 -5.726 1.00 79.56 91 HIS A N 1
ATOM 688 C CA . HIS A 1 91 ? -12.005 -6.194 -5.144 1.00 79.56 91 HIS A CA 1
ATOM 689 C C . HIS A 1 91 ? -12.229 -6.415 -3.650 1.00 79.56 91 HIS A C 1
ATOM 691 O O . HIS A 1 91 ? -11.574 -7.267 -3.030 1.00 79.56 91 HIS A O 1
ATOM 697 N N . TRP A 1 92 ? -13.130 -5.638 -3.058 1.00 71.25 92 TRP A N 1
ATOM 698 C CA . TRP A 1 92 ? -13.508 -5.740 -1.660 1.00 71.25 92 TRP A CA 1
ATOM 699 C C . TRP A 1 92 ? -15.023 -5.613 -1.533 1.00 71.25 92 TRP A C 1
ATOM 701 O O . TRP A 1 92 ? -15.594 -4.593 -1.909 1.00 71.25 92 TRP A O 1
ATOM 711 N N . VAL A 1 93 ? -15.664 -6.646 -0.990 1.00 57.31 93 VAL A N 1
ATOM 712 C CA . VAL A 1 93 ? -17.082 -6.602 -0.628 1.00 57.31 93 VAL A CA 1
ATOM 713 C C . VAL A 1 93 ? -17.155 -5.895 0.721 1.00 57.31 93 VAL A C 1
ATOM 715 O O . VAL A 1 93 ? -16.497 -6.324 1.672 1.00 57.31 93 VAL A O 1
ATOM 718 N N . GLN A 1 94 ? -17.854 -4.762 0.802 1.00 49.62 94 GLN A N 1
ATOM 719 C CA . GLN A 1 94 ? -18.272 -4.265 2.108 1.00 49.62 94 GLN A CA 1
ATOM 720 C C . GLN A 1 94 ? -19.220 -5.324 2.672 1.00 49.62 94 GLN A C 1
ATOM 722 O O . GLN A 1 94 ? -20.297 -5.531 2.125 1.00 49.62 94 GLN A O 1
ATOM 727 N N . GLU A 1 95 ? -18.797 -6.049 3.706 1.00 45.28 95 GLU A N 1
ATOM 728 C CA . GLU A 1 95 ? -19.774 -6.597 4.641 1.00 45.28 95 GLU A CA 1
ATOM 729 C C . GLU A 1 95 ? -20.405 -5.366 5.297 1.00 45.28 95 GLU A C 1
ATOM 731 O O . GLU A 1 95 ? -19.791 -4.717 6.144 1.00 45.28 95 GLU A O 1
ATOM 736 N N . GLU A 1 96 ? -21.545 -4.942 4.748 1.00 41.50 96 GLU A N 1
ATOM 737 C CA . GLU A 1 96 ? -22.498 -4.112 5.469 1.00 41.50 96 GLU A CA 1
ATOM 738 C C . GLU A 1 96 ? -22.964 -4.952 6.663 1.00 41.50 96 GLU A C 1
ATOM 740 O O . GLU A 1 96 ? -23.622 -5.977 6.478 1.00 41.50 96 GLU A O 1
ATOM 745 N N . GLU A 1 97 ? -22.562 -4.550 7.866 1.00 37.47 97 GLU A N 1
ATOM 746 C CA . GLU A 1 97 ? -23.130 -5.023 9.131 1.00 37.47 97 GLU A CA 1
ATOM 747 C C . GLU A 1 97 ? -23.713 -3.823 9.881 1.00 37.47 97 GLU A C 1
ATOM 749 O O . GLU A 1 97 ? -23.020 -2.775 9.940 1.00 37.47 97 GLU A O 1
#

Mean predicted aligned error: 7.52 Å

Foldseek 3Di:
DDPPCDPQPPDDPLFKDFLQNLCVQLVDDLQLLLVLLVVLVHDDDSDDRRRRIDGLVSLVSSLVSCCDDPNNVSSVSSSVSSQVVCVVSVNDDPPPD

Secondary structure (DSSP, 8-state):
--TT--------GGGEEEHHHHHHHH---HHHHHHHHHHTT----SS--TT-EEEHHHHHHHHHHHTSGGGHHHHHHHHHHHHHHHHHTT-S-----

Radius of gyration: 13.16 Å; Cα contacts (8 Å, |Δi|>4): 106; chains: 1; bounding box: 42×20×34 Å

Solvent-accessible surface area (backbone atoms only — not comparable to full-atom values): 5691 Å² total; per-residue (Å²): 133,68,91,88,66,74,77,81,73,94,66,58,74,74,61,47,42,33,46,43,58,57,32,66,65,33,72,50,52,67,67,58,50,36,53,43,32,56,74,40,69,47,88,78,64,71,72,75,55,48,83,41,72,36,47,60,68,52,49,51,40,37,30,58,40,16,53,36,78,100,31,32,90,74,19,33,63,28,21,52,35,50,51,51,54,31,39,77,56,66,76,43,82,79,82,85,126

Nearest PDB structures (foldseek):
  1y10-assembly3_B  TM=4.329E-01  e=5.617E-01  Mycobacterium tuberculosis
  1y10-assembly3_D  TM=4.228E-01  e=6.690E-01  Mycobacterium tuberculosis
  1y10-assembly2_C  TM=4.535E-01  e=1.270E+00  Mycobacterium tuberculosis
  2lsy-assembly1_A  TM=3.487E-01  e=7.732E+00  Homo sapiens